Protein AF-A0A969V5J0-F1 (afdb_monomer_lite)

Structure (mmCIF, N/CA/C/O backbone):
data_AF-A0A969V5J0-F1
#
_entry.id   AF-A0A969V5J0-F1
#
loop_
_atom_site.group_PDB
_atom_site.id
_atom_site.type_symbol
_atom_site.label_atom_id
_atom_site.label_alt_id
_atom_site.label_comp_id
_atom_site.label_asym_id
_atom_site.label_entity_id
_atom_site.label_seq_id
_atom_site.pdbx_PDB_ins_code
_atom_site.Cartn_x
_atom_site.Cartn_y
_atom_site.Cartn_z
_atom_site.occupancy
_atom_site.B_iso_or_equiv
_atom_site.auth_seq_id
_atom_site.auth_comp_id
_atom_site.auth_asym_id
_atom_site.auth_atom_id
_atom_site.pdbx_PDB_model_num
ATOM 1 N N . MET A 1 1 ? -19.917 20.034 26.001 1.00 37.41 1 MET A N 1
ATOM 2 C CA . MET A 1 1 ? -20.139 18.577 25.882 1.00 37.41 1 MET A CA 1
ATOM 3 C C . MET A 1 1 ? -19.969 18.220 24.414 1.00 37.41 1 MET A C 1
ATOM 5 O O . MET A 1 1 ? -20.679 18.800 23.604 1.00 37.41 1 MET A O 1
ATOM 9 N N . ALA A 1 2 ? -18.973 17.406 24.054 1.00 42.56 2 ALA A N 1
ATOM 10 C CA . ALA A 1 2 ? -18.761 17.000 22.662 1.00 42.56 2 ALA A CA 1
ATOM 11 C C . ALA A 1 2 ? -19.844 15.985 22.268 1.00 42.56 2 ALA A C 1
ATOM 13 O O . ALA A 1 2 ? -20.086 15.039 23.016 1.00 42.56 2 ALA A O 1
ATOM 14 N N . GLN A 1 3 ? -20.531 16.219 21.149 1.00 44.03 3 GLN A N 1
ATOM 15 C CA . GLN A 1 3 ? -21.516 15.271 20.631 1.00 44.03 3 GLN A CA 1
ATOM 16 C C . GLN A 1 3 ? -20.798 13.999 20.151 1.00 44.03 3 GLN A C 1
ATOM 18 O O . GLN A 1 3 ? -19.689 14.105 19.622 1.00 44.03 3 GLN A O 1
ATOM 23 N N . PRO A 1 4 ? -21.386 12.805 20.337 1.00 50.97 4 PRO A N 1
ATOM 24 C CA . PRO A 1 4 ? -20.844 11.587 19.755 1.00 50.97 4 PRO A CA 1
ATOM 25 C C . PRO A 1 4 ? -20.903 11.726 18.233 1.00 50.97 4 PRO A C 1
ATOM 27 O O . PRO A 1 4 ? -21.984 11.832 17.656 1.00 50.97 4 PRO A O 1
ATOM 30 N N . HIS A 1 5 ? -19.736 11.789 17.597 1.00 51.66 5 HIS A N 1
ATOM 31 C CA . HIS A 1 5 ? -19.652 11.740 16.148 1.00 51.66 5 HIS A CA 1
ATOM 32 C C . HIS A 1 5 ? -20.003 10.307 15.727 1.00 51.66 5 HIS A C 1
ATOM 34 O O . HIS A 1 5 ? -19.447 9.336 16.243 1.00 51.66 5 HIS A O 1
ATOM 40 N N . VAL A 1 6 ? -21.053 10.201 14.917 1.00 58.28 6 VAL A N 1
ATOM 41 C CA . VAL A 1 6 ? -21.478 8.969 14.263 1.00 58.28 6 VAL A CA 1
ATOM 42 C C . VAL A 1 6 ? -20.999 9.098 12.826 1.00 58.28 6 VAL A C 1
ATOM 44 O O . VAL A 1 6 ? -21.387 10.071 12.170 1.00 58.28 6 VAL A O 1
ATOM 47 N N . LEU A 1 7 ? -20.198 8.133 12.349 1.00 62.72 7 LEU A N 1
ATOM 48 C CA . LEU A 1 7 ? -19.755 8.043 10.954 1.00 62.72 7 LEU A CA 1
ATOM 49 C C . LEU A 1 7 ? -20.886 8.474 10.024 1.00 62.72 7 LEU A C 1
ATOM 51 O O . LEU A 1 7 ? -21.985 7.910 10.085 1.00 62.72 7 LEU A O 1
ATOM 55 N N . SER A 1 8 ? -20.617 9.440 9.139 1.00 77.38 8 SER A N 1
ATOM 56 C CA . SER A 1 8 ? -21.578 9.729 8.081 1.00 77.38 8 SER A CA 1
ATOM 57 C C . SER A 1 8 ? -21.854 8.407 7.342 1.00 77.38 8 SER A C 1
ATOM 59 O O . SER A 1 8 ? -20.908 7.663 7.049 1.00 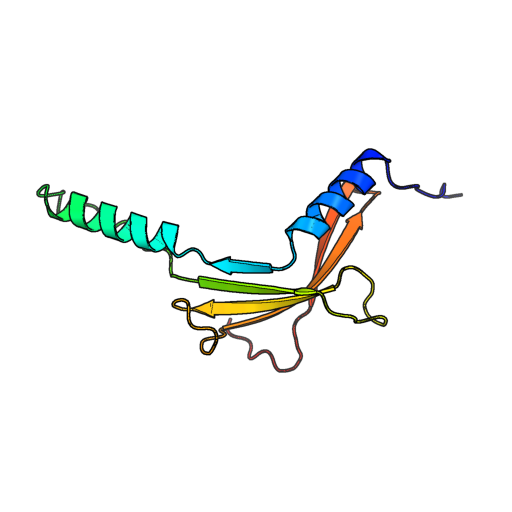77.38 8 SER A O 1
ATOM 61 N N . PRO A 1 9 ? -23.125 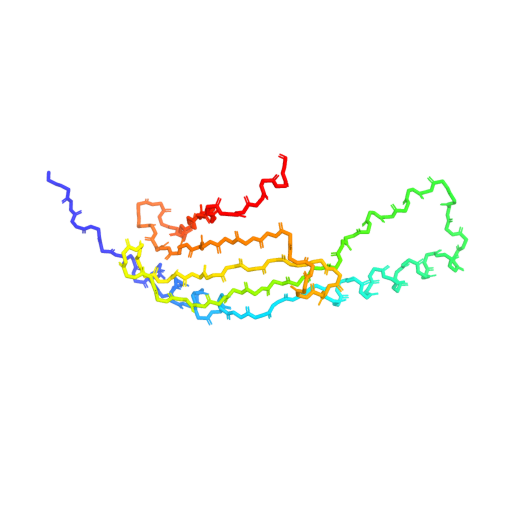8.054 7.067 1.00 80.88 9 PRO A N 1
ATOM 62 C CA . PRO A 1 9 ? -23.449 6.771 6.442 1.00 80.88 9 PRO A CA 1
ATOM 63 C C . PRO A 1 9 ? -22.674 6.528 5.140 1.00 80.88 9 PRO A C 1
ATOM 65 O O . PRO A 1 9 ? -22.335 5.390 4.822 1.00 80.88 9 PRO A O 1
ATOM 68 N N . GLN A 1 10 ? -22.340 7.611 4.431 1.00 89.62 10 GLN A N 1
ATOM 69 C CA . GLN A 1 10 ? -21.536 7.588 3.218 1.00 89.62 10 GLN A CA 1
ATOM 70 C C . GLN A 1 10 ? -20.063 7.257 3.490 1.00 89.62 10 GLN A C 1
ATOM 72 O O . GLN A 1 10 ? -19.544 6.326 2.881 1.00 89.62 10 GLN A O 1
ATOM 77 N N . LEU A 1 11 ? -19.404 7.945 4.435 1.00 92.38 11 LEU A N 1
ATOM 78 C CA . LEU A 1 11 ? -18.000 7.670 4.771 1.00 92.38 11 LEU A CA 1
ATOM 79 C C . LEU A 1 11 ? -17.817 6.222 5.222 1.00 92.38 11 LEU A C 1
ATOM 81 O O . LEU A 1 11 ? -16.859 5.566 4.819 1.00 92.38 11 LEU A O 1
ATOM 85 N N . LYS A 1 12 ? -18.756 5.702 6.020 1.00 92.56 12 LYS A N 1
ATOM 86 C CA . LYS A 1 12 ? -18.725 4.296 6.424 1.00 92.56 12 LYS A CA 1
ATOM 87 C C . LYS A 1 12 ? -18.799 3.360 5.213 1.00 92.56 12 LYS A C 1
ATOM 89 O O . LYS A 1 12 ? -17.995 2.440 5.114 1.00 92.56 12 LYS A O 1
ATOM 94 N N . ALA A 1 13 ? -19.751 3.585 4.308 1.00 93.75 13 ALA A N 1
ATOM 95 C CA . ALA A 1 13 ? -19.931 2.739 3.130 1.00 93.75 13 ALA A CA 1
ATOM 96 C C . ALA A 1 13 ? -18.713 2.777 2.190 1.00 93.75 13 ALA A C 1
ATOM 98 O O . ALA A 1 13 ? -18.300 1.738 1.668 1.00 93.75 13 ALA A O 1
ATOM 99 N N . ASP A 1 14 ? -18.115 3.955 2.004 1.00 94.94 14 ASP A N 1
ATOM 100 C CA . ASP A 1 14 ? -16.920 4.123 1.178 1.00 94.94 14 ASP A CA 1
ATOM 101 C C . ASP A 1 14 ? -15.684 3.499 1.832 1.00 94.94 14 ASP A C 1
ATOM 103 O O . ASP A 1 14 ? -14.899 2.840 1.149 1.00 94.94 14 ASP A O 1
ATOM 107 N N . PHE A 1 15 ? -15.539 3.626 3.155 1.00 96.25 15 PHE A N 1
ATOM 108 C CA . PHE A 1 15 ? -14.480 2.955 3.905 1.00 96.25 15 PHE A CA 1
ATOM 109 C C . PHE A 1 15 ? -14.603 1.430 3.810 1.00 96.25 15 PHE A C 1
ATOM 111 O O . PHE A 1 15 ? -13.632 0.764 3.454 1.00 96.25 15 PHE A O 1
ATOM 118 N N . ASP A 1 16 ? -15.796 0.876 4.041 1.00 95.75 16 ASP A N 1
ATOM 119 C CA . ASP A 1 16 ? -16.037 -0.568 3.936 1.00 95.75 16 ASP A CA 1
ATOM 120 C C . ASP A 1 16 ? -15.688 -1.085 2.526 1.00 95.75 16 ASP A C 1
ATOM 122 O O . ASP A 1 16 ? -15.038 -2.125 2.375 1.00 95.75 16 ASP A O 1
ATOM 126 N N . ARG A 1 17 ? -16.048 -0.325 1.480 1.00 96.12 17 ARG A N 1
ATOM 127 C CA . ARG A 1 17 ? -15.685 -0.643 0.092 1.00 96.12 17 ARG A CA 1
ATOM 128 C C . ARG A 1 17 ? -14.175 -0.580 -0.132 1.00 96.12 17 ARG A C 1
ATOM 130 O O . ARG A 1 17 ? -13.618 -1.510 -0.712 1.00 96.12 17 ARG A O 1
ATOM 137 N N . PHE A 1 18 ? -13.512 0.474 0.333 1.00 95.75 18 PHE A N 1
ATOM 138 C CA . PHE A 1 18 ? -12.065 0.636 0.195 1.00 95.75 18 PHE A CA 1
ATOM 139 C C . PHE A 1 18 ? -11.299 -0.531 0.835 1.00 95.75 18 PHE A C 1
ATOM 141 O O . PHE A 1 18 ? -10.459 -1.154 0.186 1.00 95.75 18 PHE A O 1
ATOM 148 N N . ILE A 1 19 ? -11.646 -0.888 2.072 1.00 96.38 19 ILE A N 1
ATOM 149 C CA . ILE A 1 19 ? -11.042 -2.011 2.804 1.00 96.38 19 ILE A CA 1
ATOM 150 C C . ILE A 1 19 ? -11.268 -3.343 2.078 1.00 96.38 19 ILE A C 1
ATOM 152 O O . ILE A 1 19 ? -10.365 -4.184 2.068 1.00 96.38 19 ILE A O 1
ATOM 156 N N . SER A 1 20 ? -12.427 -3.525 1.430 1.00 95.94 20 SER A N 1
ATOM 157 C CA . SER A 1 20 ? -12.722 -4.731 0.639 1.00 95.94 20 SER A CA 1
ATOM 158 C C . SER A 1 20 ? -11.821 -4.900 -0.589 1.00 95.94 20 SER A C 1
ATOM 160 O O . SER A 1 20 ? -11.631 -6.021 -1.051 1.00 95.94 20 SER A O 1
ATOM 162 N N . TRP A 1 21 ? -11.254 -3.805 -1.103 1.00 95.94 21 TRP A N 1
ATOM 163 C CA . TRP A 1 21 ? -10.345 -3.818 -2.250 1.00 95.94 21 TRP A CA 1
ATOM 164 C C . TRP A 1 21 ? -8.877 -3.809 -1.854 1.00 95.94 21 TRP A C 1
ATOM 166 O O . TRP A 1 21 ? -8.050 -4.271 -2.624 1.00 95.94 21 TRP A O 1
ATOM 176 N N . PHE A 1 22 ? -8.535 -3.256 -0.691 1.00 95.94 22 PHE A N 1
ATOM 177 C CA . PHE A 1 22 ? -7.144 -2.966 -0.347 1.00 95.94 22 PHE A CA 1
ATOM 178 C C . PHE A 1 22 ? -6.284 -4.226 -0.165 1.00 95.94 22 PHE A C 1
ATOM 180 O O . PHE A 1 22 ? -5.124 -4.263 -0.578 1.00 95.94 22 PHE A O 1
ATOM 187 N N . GLY A 1 23 ? -6.849 -5.259 0.467 1.00 96.38 23 GLY A N 1
ATOM 188 C CA . GLY A 1 23 ? -6.137 -6.507 0.727 1.00 96.38 23 GLY A CA 1
ATOM 189 C C . GLY A 1 23 ? -5.866 -7.278 -0.561 1.00 96.38 23 GLY A C 1
ATOM 190 O O . GLY A 1 23 ? -6.794 -7.554 -1.318 1.00 96.38 23 GLY A O 1
ATOM 191 N N . GLY A 1 24 ? -4.612 -7.658 -0.795 1.00 96.88 24 GLY A N 1
ATOM 192 C CA . GLY A 1 24 ? -4.247 -8.410 -1.991 1.00 96.88 24 GLY A CA 1
ATOM 193 C C . GLY A 1 24 ? -2.770 -8.348 -2.355 1.00 96.88 24 GLY A C 1
ATOM 194 O O . GLY A 1 24 ? -1.935 -7.828 -1.611 1.00 96.88 24 GLY A O 1
ATOM 195 N N . GLU A 1 25 ? -2.481 -8.891 -3.531 1.00 97.31 25 GLU A N 1
ATOM 196 C CA . GLU A 1 25 ? -1.172 -8.915 -4.171 1.00 97.31 25 GLU A CA 1
ATOM 197 C C . GLU A 1 25 ? -1.214 -8.024 -5.414 1.00 97.31 25 GLU A C 1
ATOM 199 O O . GLU A 1 25 ? -2.125 -8.128 -6.236 1.00 97.31 25 GLU A O 1
ATOM 204 N N . TRP A 1 26 ? -0.242 -7.125 -5.535 1.00 96.50 26 TRP A N 1
ATOM 205 C CA . TRP A 1 26 ? -0.218 -6.095 -6.567 1.00 96.50 26 TRP A CA 1
ATOM 206 C C . TRP A 1 26 ? 1.176 -5.982 -7.159 1.00 96.50 26 TRP A C 1
ATOM 208 O O . TRP A 1 26 ? 2.170 -5.970 -6.436 1.00 96.50 26 TRP A O 1
ATOM 218 N N . ASN A 1 27 ? 1.265 -5.819 -8.471 1.00 96.00 27 ASN A N 1
ATOM 219 C CA . ASN A 1 27 ? 2.522 -5.535 -9.153 1.00 96.00 27 ASN A CA 1
ATOM 220 C C . ASN A 1 27 ? 2.297 -4.513 -10.269 1.00 96.00 27 ASN A C 1
ATOM 222 O O . ASN A 1 27 ? 1.164 -4.275 -10.693 1.00 96.00 27 ASN A O 1
ATOM 226 N N . ASN A 1 28 ? 3.382 -3.907 -10.744 1.00 96.50 28 ASN A N 1
ATOM 227 C CA . ASN A 1 28 ? 3.356 -3.000 -11.893 1.00 96.50 28 ASN A CA 1
ATOM 228 C C . ASN A 1 28 ? 3.933 -3.651 -13.164 1.00 96.50 28 ASN A C 1
ATOM 230 O O . ASN A 1 28 ? 4.514 -2.959 -14.001 1.00 96.50 28 ASN A O 1
ATOM 234 N N . ASN A 1 29 ? 3.763 -4.967 -13.337 1.00 95.69 29 ASN A N 1
ATOM 235 C CA . ASN A 1 29 ? 4.330 -5.702 -14.472 1.00 95.69 29 ASN A CA 1
ATOM 236 C C . ASN A 1 29 ? 3.921 -5.099 -15.827 1.00 95.69 29 ASN A C 1
ATOM 238 O O . ASN A 1 29 ? 4.771 -4.886 -16.689 1.00 95.69 29 ASN A O 1
ATOM 242 N N . GLU A 1 30 ? 2.637 -4.771 -15.997 1.00 96.38 30 GLU A N 1
ATOM 243 C CA . GLU A 1 30 ? 2.115 -4.202 -17.249 1.00 96.38 30 GLU A CA 1
ATOM 244 C C . GLU A 1 30 ? 2.743 -2.838 -17.569 1.00 96.38 30 GLU A C 1
ATOM 246 O O . GLU A 1 30 ? 3.105 -2.559 -18.710 1.00 96.38 30 GLU A O 1
ATOM 251 N N . GLN A 1 31 ? 2.957 -2.008 -16.543 1.00 95.25 31 GLN A N 1
ATOM 252 C CA . GLN A 1 31 ? 3.624 -0.714 -16.688 1.00 95.25 31 GLN A CA 1
ATOM 253 C C . GLN A 1 31 ? 5.063 -0.897 -17.192 1.00 95.25 31 GLN A C 1
ATOM 255 O O . GLN A 1 31 ? 5.470 -0.263 -18.166 1.00 95.25 31 GLN A O 1
ATOM 260 N N . VAL A 1 32 ? 5.818 -1.809 -16.573 1.00 93.56 32 VAL A N 1
ATOM 261 C CA . VAL A 1 32 ? 7.215 -2.100 -16.936 1.00 93.56 32 VAL A CA 1
ATOM 262 C C . VAL A 1 32 ? 7.318 -2.703 -18.338 1.00 93.56 32 VAL A C 1
ATOM 264 O O . VAL A 1 32 ? 8.241 -2.377 -19.101 1.00 93.56 32 VAL A O 1
ATOM 267 N N . TRP A 1 33 ? 6.372 -3.573 -18.696 1.00 93.94 33 TRP A N 1
ATOM 268 C CA . TRP A 1 33 ? 6.264 -4.132 -20.038 1.00 93.94 33 TRP A CA 1
ATOM 269 C C . TRP A 1 33 ? 6.022 -3.029 -21.073 1.00 93.94 33 TRP A C 1
ATOM 271 O O . TRP A 1 33 ? 6.808 -2.915 -22.019 1.00 93.94 33 TRP A O 1
ATOM 281 N N . GLN A 1 34 ? 5.028 -2.163 -20.858 1.00 94.06 34 GLN A N 1
ATOM 282 C CA . GLN A 1 34 ? 4.689 -1.089 -21.794 1.00 94.06 34 GLN A CA 1
ATOM 283 C C . GLN A 1 34 ? 5.850 -0.102 -21.969 1.00 94.06 34 GLN A C 1
ATOM 285 O O . GLN A 1 34 ? 6.212 0.225 -23.097 1.00 94.06 34 GLN A O 1
ATOM 290 N N . GLN A 1 35 ? 6.532 0.282 -20.885 1.00 90.81 35 GLN A N 1
ATOM 291 C CA . GLN A 1 35 ? 7.738 1.117 -20.972 1.00 90.81 35 GLN A CA 1
ATOM 292 C C . GLN A 1 35 ? 8.830 0.480 -21.844 1.00 90.81 35 GLN A C 1
ATOM 294 O O . GLN A 1 35 ? 9.551 1.174 -22.563 1.00 90.81 35 GLN A O 1
ATOM 299 N N . SER A 1 36 ? 8.961 -0.848 -21.798 1.00 89.31 36 SER A N 1
ATOM 300 C CA . SER A 1 36 ? 9.926 -1.581 -22.621 1.00 89.31 36 SER A CA 1
ATOM 301 C C . SER A 1 36 ? 9.512 -1.617 -24.097 1.00 89.31 36 SER A C 1
ATOM 303 O O . SER A 1 36 ? 10.377 -1.559 -24.974 1.00 89.31 36 SER A O 1
ATOM 305 N N . VAL A 1 37 ? 8.209 -1.700 -24.386 1.00 90.88 37 VAL A N 1
ATOM 306 C CA . VAL A 1 37 ? 7.654 -1.585 -25.746 1.00 90.88 37 VAL A CA 1
ATOM 307 C C . VAL A 1 37 ? 7.907 -0.185 -26.306 1.00 90.88 37 VAL A C 1
ATOM 309 O O . VAL A 1 37 ? 8.456 -0.053 -27.403 1.00 90.88 37 VAL A O 1
ATOM 312 N N . ASP A 1 38 ? 7.599 0.850 -25.529 1.00 88.00 38 ASP A N 1
ATOM 313 C CA . ASP A 1 38 ? 7.757 2.249 -25.929 1.00 88.00 38 ASP A CA 1
ATOM 314 C C . ASP A 1 38 ? 9.226 2.604 -26.179 1.00 88.00 38 ASP A C 1
ATOM 316 O O . ASP A 1 38 ? 9.556 3.243 -27.180 1.00 88.00 38 ASP A O 1
ATOM 320 N N . ALA A 1 39 ? 10.132 2.125 -25.319 1.00 84.88 39 ALA A N 1
ATOM 321 C CA . ALA A 1 39 ? 11.568 2.321 -25.487 1.00 84.88 39 ALA A CA 1
ATOM 322 C C . ALA A 1 39 ? 12.088 1.698 -26.794 1.00 84.88 39 ALA A C 1
ATOM 324 O O . ALA A 1 39 ? 12.868 2.326 -27.513 1.00 84.88 39 ALA A O 1
ATOM 325 N N . LYS A 1 40 ? 11.628 0.488 -27.144 1.00 85.31 40 LYS A N 1
ATOM 326 C CA . LYS A 1 40 ? 11.982 -0.163 -28.418 1.00 85.31 40 LYS A CA 1
ATOM 327 C C . LYS A 1 40 ? 11.426 0.604 -29.617 1.00 85.31 40 LYS A C 1
ATOM 329 O O . LYS A 1 40 ? 12.141 0.800 -30.597 1.00 85.31 40 LYS A O 1
ATOM 334 N N . ALA A 1 41 ? 10.177 1.061 -29.533 1.00 85.50 41 ALA A N 1
ATOM 335 C CA . ALA A 1 41 ? 9.549 1.848 -30.590 1.00 85.50 41 ALA A CA 1
ATOM 336 C C . ALA A 1 41 ? 10.254 3.198 -30.808 1.00 85.50 41 ALA A C 1
ATOM 338 O O . ALA A 1 41 ? 10.386 3.640 -31.949 1.00 85.50 41 ALA A O 1
ATOM 339 N N . ALA A 1 42 ? 10.736 3.836 -29.737 1.00 80.12 42 ALA A N 1
ATOM 340 C CA . ALA A 1 42 ? 11.532 5.057 -29.817 1.00 80.12 42 ALA A CA 1
ATOM 341 C C . ALA A 1 42 ? 12.915 4.799 -30.437 1.00 80.12 42 ALA A C 1
ATOM 343 O O . ALA A 1 42 ? 13.325 5.528 -31.339 1.00 80.12 42 ALA A O 1
ATOM 344 N N . ALA A 1 43 ? 13.602 3.732 -30.016 1.00 78.06 43 ALA A N 1
ATOM 345 C CA . ALA A 1 43 ? 14.907 3.356 -30.560 1.00 78.06 43 ALA A CA 1
ATOM 346 C C . ALA A 1 43 ? 14.856 3.036 -32.066 1.00 78.06 43 ALA A C 1
ATOM 348 O O . ALA A 1 43 ? 15.796 3.345 -32.791 1.00 78.06 43 ALA A O 1
ATOM 349 N N . ALA A 1 44 ? 13.750 2.464 -32.553 1.00 77.25 44 ALA A N 1
ATOM 350 C CA . ALA A 1 44 ? 13.559 2.145 -33.969 1.00 77.25 44 ALA A CA 1
ATOM 351 C C . ALA A 1 44 ? 13.313 3.371 -34.874 1.00 77.25 44 ALA A C 1
ATOM 353 O O . ALA A 1 44 ? 13.346 3.234 -36.094 1.00 77.25 44 ALA A O 1
ATOM 354 N N . LYS A 1 45 ? 13.033 4.554 -34.309 1.00 73.44 45 LYS A N 1
ATOM 355 C CA . LYS A 1 45 ? 12.633 5.758 -35.061 1.00 73.44 45 LYS A CA 1
ATOM 356 C C . LYS A 1 45 ? 13.744 6.808 -35.221 1.00 73.44 45 LYS A C 1
ATOM 358 O O . LYS A 1 45 ? 13.415 7.962 -35.471 1.00 73.44 45 LYS A O 1
ATOM 363 N N . ASP A 1 46 ? 15.021 6.445 -35.049 1.00 62.75 46 ASP A N 1
ATOM 364 C CA . ASP A 1 46 ? 16.140 7.409 -34.965 1.00 62.75 46 ASP A CA 1
ATOM 365 C C . ASP A 1 46 ? 15.802 8.581 -34.022 1.00 62.75 46 ASP A C 1
ATOM 367 O O . ASP A 1 46 ? 16.045 9.753 -34.316 1.00 62.75 46 ASP A O 1
ATOM 371 N N . ALA A 1 47 ? 15.170 8.262 -32.884 1.00 62.03 47 ALA A N 1
ATOM 372 C CA . ALA A 1 47 ? 14.823 9.259 -31.887 1.00 62.03 47 ALA A CA 1
ATOM 373 C C . ALA A 1 47 ? 16.089 10.013 -31.466 1.00 62.03 47 ALA A C 1
ATOM 375 O O . ALA A 1 47 ? 17.121 9.398 -31.195 1.00 62.03 47 ALA A O 1
ATOM 376 N N . ASP A 1 48 ? 15.983 11.344 -31.447 1.00 62.75 48 ASP A N 1
ATOM 377 C CA . ASP A 1 48 ? 17.042 12.278 -31.077 1.00 62.75 48 ASP A CA 1
ATOM 378 C C . ASP A 1 48 ? 17.896 11.724 -29.925 1.00 62.75 48 ASP A C 1
ATOM 380 O O . ASP A 1 48 ? 17.418 11.576 -28.799 1.00 62.75 48 ASP A O 1
ATOM 384 N N . LYS A 1 49 ? 19.164 11.402 -30.219 1.00 61.22 49 LYS A N 1
ATOM 385 C CA . LYS A 1 49 ? 20.124 10.831 -29.257 1.00 61.22 49 LYS A CA 1
ATOM 386 C C . LYS A 1 49 ? 20.411 11.778 -28.085 1.00 61.22 49 LYS A C 1
ATOM 388 O O . LYS A 1 49 ? 20.983 11.337 -27.092 1.00 61.22 49 LYS A O 1
ATOM 393 N N . ASN A 1 50 ? 20.014 13.049 -28.197 1.00 62.78 50 ASN A N 1
ATOM 394 C CA . ASN A 1 50 ? 20.112 14.043 -27.131 1.00 62.78 50 ASN A CA 1
ATOM 395 C C . ASN A 1 50 ? 18.850 14.128 -26.261 1.00 62.78 50 ASN A C 1
ATOM 397 O O . ASN A 1 50 ? 18.858 14.842 -25.256 1.00 62.78 50 ASN A O 1
ATOM 401 N N . LYS A 1 51 ? 17.769 13.413 -26.599 1.00 61.72 51 LYS A N 1
ATOM 402 C CA . LYS A 1 51 ? 16.591 13.337 -25.736 1.00 61.72 51 LYS A CA 1
ATOM 403 C C . LYS A 1 51 ? 16.913 12.432 -24.541 1.00 61.72 51 LYS A C 1
ATOM 405 O O . LYS A 1 51 ? 17.287 11.277 -24.754 1.00 61.72 51 LYS A O 1
ATOM 410 N N . PRO A 1 52 ? 16.745 12.905 -23.293 1.00 61.22 52 PRO A N 1
ATOM 411 C CA . PRO A 1 52 ? 16.915 12.057 -22.123 1.00 61.22 52 PRO A CA 1
ATOM 412 C C . PRO A 1 52 ? 16.028 10.821 -22.258 1.00 61.22 52 PRO A C 1
ATOM 414 O O . PRO A 1 52 ? 14.839 10.941 -22.577 1.00 61.22 52 PRO A O 1
ATOM 417 N N . ALA A 1 53 ? 16.600 9.638 -22.027 1.00 65.94 53 ALA A N 1
ATOM 418 C CA . ALA A 1 53 ? 15.796 8.436 -21.878 1.00 65.94 53 ALA A CA 1
ATOM 419 C C . ALA A 1 53 ? 14.754 8.704 -20.783 1.00 65.94 53 ALA A C 1
ATOM 421 O O . ALA A 1 53 ? 15.097 9.236 -19.726 1.00 65.94 53 ALA A O 1
ATOM 422 N N . ALA A 1 54 ? 13.485 8.385 -21.049 1.00 70.50 54 ALA A N 1
ATOM 423 C CA . ALA A 1 54 ? 12.459 8.487 -20.021 1.00 70.50 54 ALA A CA 1
ATOM 424 C C . ALA A 1 54 ? 12.899 7.658 -18.806 1.00 70.50 54 ALA A C 1
ATOM 426 O O . ALA A 1 54 ? 13.379 6.532 -18.968 1.00 70.50 54 ALA A O 1
ATOM 427 N N . GLU A 1 55 ? 12.769 8.225 -17.606 1.00 76.06 55 GLU A N 1
ATOM 428 C CA . GLU A 1 55 ? 13.171 7.539 -16.384 1.00 76.06 55 GLU A CA 1
ATOM 429 C C . GLU A 1 55 ? 12.384 6.231 -16.251 1.00 76.06 55 GLU A C 1
ATOM 431 O O . GLU A 1 55 ? 11.149 6.198 -16.311 1.00 76.06 55 GLU A O 1
ATOM 436 N N . LYS A 1 56 ? 13.111 5.119 -16.140 1.00 83.81 56 LYS A N 1
ATOM 437 C CA . LYS A 1 56 ? 12.496 3.801 -16.074 1.00 83.81 56 LYS A CA 1
ATOM 438 C C . LYS A 1 56 ? 11.988 3.559 -14.659 1.00 83.81 56 LYS A C 1
ATOM 440 O O . LYS A 1 56 ? 12.771 3.299 -13.755 1.00 83.81 56 LYS A O 1
ATOM 445 N N . ILE A 1 57 ? 10.669 3.580 -14.501 1.00 90.88 57 ILE A N 1
ATOM 446 C CA . ILE A 1 57 ? 9.999 3.082 -13.296 1.00 90.88 57 ILE A CA 1
ATOM 447 C C . ILE A 1 57 ? 10.408 1.620 -13.046 1.00 90.88 57 ILE A C 1
ATOM 449 O O . ILE A 1 57 ? 10.332 0.771 -13.938 1.00 90.88 57 ILE A O 1
ATOM 453 N N . THR A 1 58 ? 10.876 1.346 -11.830 1.00 91.69 58 THR A N 1
ATOM 454 C CA . THR A 1 58 ? 11.315 0.018 -11.387 1.00 91.69 58 THR A CA 1
ATOM 455 C C . THR A 1 58 ? 10.131 -0.942 -11.256 1.00 91.69 58 THR A C 1
ATOM 457 O O . THR A 1 58 ? 9.033 -0.540 -10.872 1.00 91.69 58 THR A O 1
ATOM 460 N N . HIS A 1 59 ? 10.357 -2.227 -11.543 1.00 94.88 59 HIS A N 1
ATOM 461 C CA . HIS A 1 59 ? 9.367 -3.274 -11.294 1.00 94.88 59 HIS A CA 1
ATOM 462 C C . HIS A 1 59 ? 9.255 -3.523 -9.789 1.00 94.88 59 HIS A C 1
ATOM 464 O O . HIS A 1 59 ? 10.247 -3.856 -9.139 1.00 94.88 59 HIS A O 1
ATOM 470 N N . THR A 1 60 ? 8.061 -3.366 -9.235 1.00 96.00 60 THR A N 1
ATOM 471 C CA . THR A 1 60 ? 7.761 -3.614 -7.831 1.00 96.00 60 THR A CA 1
ATOM 472 C C . THR A 1 60 ? 6.618 -4.605 -7.672 1.00 96.00 60 THR A C 1
ATOM 474 O O . THR A 1 60 ? 5.739 -4.745 -8.526 1.00 96.00 60 THR A O 1
ATOM 477 N N . HIS A 1 61 ? 6.650 -5.296 -6.539 1.00 97.06 61 HIS A N 1
ATOM 478 C CA . HIS A 1 61 ? 5.650 -6.267 -6.130 1.00 97.06 61 HIS A CA 1
ATOM 479 C C . HIS A 1 61 ? 5.293 -6.010 -4.666 1.00 97.06 61 HIS A C 1
ATOM 481 O O . HIS A 1 61 ? 6.174 -5.969 -3.806 1.00 97.06 61 HIS A O 1
ATOM 487 N N . HIS A 1 62 ? 4.016 -5.760 -4.393 1.00 96.88 62 HIS A N 1
ATOM 488 C CA . HIS A 1 62 ? 3.483 -5.453 -3.076 1.00 96.88 62 HIS A CA 1
ATOM 489 C C . HIS A 1 62 ? 2.481 -6.513 -2.609 1.00 96.88 62 HIS A C 1
ATOM 491 O O . HIS A 1 62 ? 1.554 -6.864 -3.335 1.00 96.88 62 HIS A O 1
ATOM 497 N N . ILE A 1 63 ? 2.616 -6.934 -1.356 1.00 97.75 63 ILE A N 1
ATOM 498 C CA . ILE A 1 63 ? 1.617 -7.723 -0.633 1.00 97.75 63 ILE A CA 1
ATOM 499 C C . ILE A 1 63 ? 1.008 -6.828 0.445 1.00 97.75 63 ILE A C 1
ATOM 501 O O . ILE A 1 63 ? 1.746 -6.237 1.234 1.00 97.75 63 ILE A O 1
ATOM 505 N N . PHE A 1 64 ? -0.322 -6.766 0.503 1.00 97.88 64 PHE A N 1
ATOM 506 C CA . PHE A 1 64 ? -1.095 -6.165 1.593 1.00 97.88 64 PHE A CA 1
ATOM 507 C C . PHE A 1 64 ? -1.964 -7.254 2.221 1.00 97.88 64 PHE A C 1
ATOM 509 O O . PHE A 1 64 ? -3.115 -7.465 1.836 1.00 97.88 64 PHE A O 1
ATOM 516 N N . ALA A 1 65 ? -1.394 -7.984 3.175 1.00 97.69 65 ALA A N 1
ATOM 517 C CA . ALA A 1 65 ? -2.053 -9.109 3.823 1.00 97.69 65 ALA A CA 1
ATOM 518 C C . ALA A 1 65 ? -2.833 -8.629 5.058 1.00 97.69 65 ALA A C 1
ATOM 520 O O . ALA A 1 65 ? -2.214 -8.064 5.962 1.00 97.69 65 ALA A O 1
ATOM 521 N N . PRO A 1 66 ? -4.158 -8.850 5.150 1.00 97.06 66 PRO A N 1
ATOM 522 C CA . PRO A 1 66 ? -4.900 -8.590 6.379 1.00 97.06 66 PRO A CA 1
ATOM 523 C C . PRO A 1 66 ? -4.334 -9.428 7.530 1.00 97.06 66 PRO A C 1
ATOM 525 O O . PRO A 1 66 ? -4.117 -10.630 7.377 1.00 97.06 66 PRO A O 1
ATOM 528 N N . VAL A 1 67 ? -4.118 -8.813 8.690 1.00 96.44 67 VAL A N 1
ATOM 529 C CA . VAL A 1 67 ? -3.603 -9.499 9.882 1.00 96.44 67 VAL A CA 1
ATOM 530 C C . VAL A 1 67 ? -4.438 -9.171 11.112 1.00 96.44 67 VAL A C 1
ATOM 532 O O . VAL A 1 67 ? -4.987 -8.078 11.255 1.00 96.44 67 VAL A O 1
ATOM 535 N N . LEU A 1 68 ? -4.516 -10.126 12.037 1.00 95.75 68 LEU A N 1
ATOM 536 C CA . LEU A 1 68 ? -5.125 -9.908 13.344 1.00 95.75 68 LEU A CA 1
ATOM 537 C C . LEU A 1 68 ? -4.072 -9.361 14.307 1.00 95.75 68 LEU A C 1
ATOM 539 O O . LEU A 1 68 ? -3.153 -10.072 14.705 1.00 95.75 68 LEU A O 1
ATOM 543 N N . ALA A 1 69 ? -4.229 -8.101 14.703 1.00 92.81 69 ALA A N 1
ATOM 544 C CA . ALA A 1 69 ? -3.387 -7.453 15.704 1.00 92.81 69 ALA A CA 1
ATOM 545 C C . ALA A 1 69 ? -4.267 -6.675 16.700 1.00 92.81 69 ALA A C 1
ATOM 547 O O . ALA A 1 69 ? -4.327 -5.445 16.646 1.00 92.81 69 ALA A O 1
ATOM 548 N N . PRO A 1 70 ? -4.969 -7.372 17.616 1.00 91.25 70 PRO A N 1
ATOM 549 C CA . PRO A 1 70 ? -6.007 -6.771 18.460 1.00 91.25 70 PRO A CA 1
ATOM 550 C C . PRO A 1 70 ? -5.489 -5.652 19.374 1.00 91.25 70 PRO A C 1
ATOM 552 O O . PRO A 1 70 ? -6.228 -4.724 19.680 1.0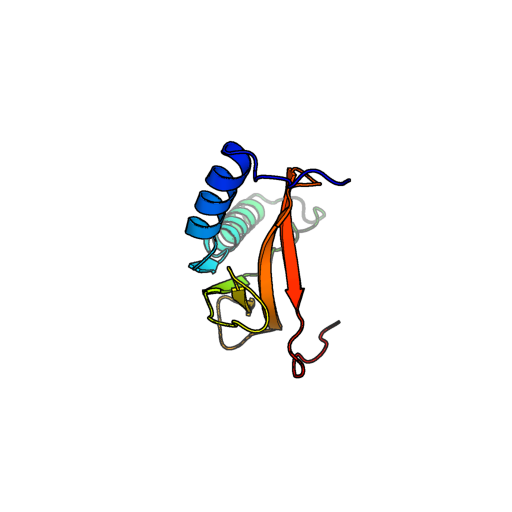0 91.25 70 PRO A O 1
ATOM 555 N N . ASN A 1 71 ? -4.209 -5.692 19.753 1.00 92.38 71 ASN A N 1
ATOM 556 C CA . ASN A 1 71 ? -3.578 -4.646 20.564 1.00 92.38 71 ASN A CA 1
ATOM 557 C C . ASN A 1 71 ? -3.260 -3.365 19.767 1.00 92.38 71 ASN A C 1
ATOM 559 O O . ASN A 1 71 ? -2.959 -2.338 20.367 1.00 92.38 71 ASN A O 1
ATOM 563 N N . ILE A 1 72 ? -3.297 -3.424 18.431 1.00 90.19 72 ILE A N 1
ATOM 56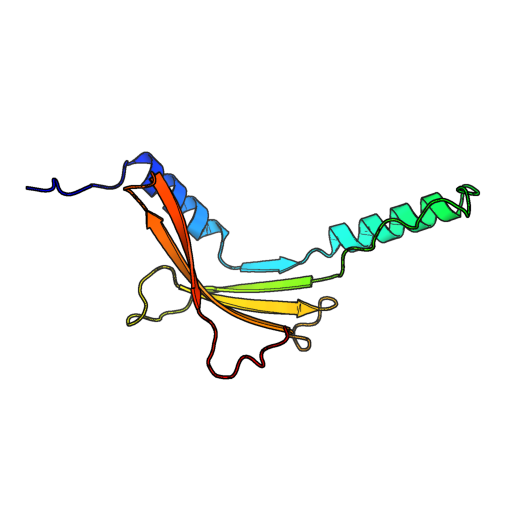4 C CA . ILE A 1 72 ? -3.055 -2.284 17.534 1.00 90.19 72 ILE A CA 1
ATOM 565 C C . ILE A 1 72 ? -4.387 -1.717 17.031 1.00 90.19 72 ILE A C 1
ATOM 567 O O . ILE A 1 72 ? -4.548 -0.499 16.962 1.00 90.19 72 ILE A O 1
ATOM 571 N N . GLY A 1 73 ? -5.349 -2.574 16.683 1.00 92.38 73 GLY A N 1
ATOM 572 C CA . GLY A 1 73 ? -6.686 -2.159 16.256 1.00 92.38 73 GLY A CA 1
ATOM 573 C C . GLY A 1 73 ? -7.307 -3.093 15.220 1.00 92.38 73 GLY A C 1
ATOM 574 O O . GLY A 1 73 ? -6.937 -4.261 15.106 1.00 92.38 73 GLY A O 1
ATOM 575 N N . THR A 1 74 ? -8.266 -2.563 14.463 1.00 94.50 74 THR A N 1
ATOM 576 C CA . THR A 1 74 ? -8.932 -3.243 13.342 1.00 94.50 74 THR A CA 1
ATOM 577 C C . THR A 1 74 ? -8.357 -2.790 11.998 1.00 94.50 74 THR A C 1
ATOM 579 O O . THR A 1 74 ? -7.628 -1.803 11.934 1.00 94.50 74 THR A O 1
ATOM 582 N N . HIS A 1 75 ? -8.672 -3.530 10.925 1.00 96.75 75 HIS A N 1
ATOM 583 C CA . HIS A 1 75 ? -8.218 -3.247 9.552 1.00 96.75 75 HIS A CA 1
ATOM 584 C C . HIS A 1 75 ? -6.700 -3.044 9.463 1.00 96.75 75 HIS A C 1
ATOM 586 O O . HIS A 1 75 ? -6.198 -2.047 8.937 1.00 96.75 75 HIS A O 1
ATOM 592 N N . ILE A 1 76 ? -5.980 -4.004 10.045 1.00 97.81 76 ILE A N 1
ATOM 593 C CA . ILE A 1 76 ? -4.525 -4.032 10.066 1.00 97.81 76 ILE A CA 1
ATOM 594 C C . ILE A 1 76 ? -4.033 -4.869 8.893 1.00 97.81 76 ILE A C 1
ATOM 596 O O . ILE A 1 76 ? -4.544 -5.962 8.644 1.00 97.81 76 ILE A O 1
ATOM 600 N N . TYR A 1 77 ? -3.017 -4.364 8.203 1.00 97.94 77 TYR A N 1
ATOM 601 C CA . TYR A 1 77 ? -2.388 -5.037 7.079 1.00 97.94 77 TYR A CA 1
ATOM 602 C C . TYR A 1 77 ? -0.889 -5.144 7.311 1.00 97.94 77 TYR A C 1
ATOM 604 O O . TYR A 1 77 ? -0.225 -4.144 7.584 1.00 97.94 77 TYR A O 1
ATOM 612 N N . TYR A 1 78 ? -0.350 -6.348 7.165 1.00 96.94 78 TYR A N 1
ATOM 613 C CA . TYR A 1 78 ? 1.069 -6.516 6.909 1.00 96.94 78 TYR A CA 1
ATOM 614 C C . TYR A 1 78 ? 1.354 -6.123 5.463 1.00 96.94 78 TYR A C 1
ATOM 616 O O . TYR A 1 78 ? 0.661 -6.554 4.540 1.00 96.94 78 TYR A O 1
ATOM 624 N N . VAL A 1 79 ? 2.371 -5.289 5.286 1.00 97.06 79 VAL A N 1
ATOM 625 C CA . VAL A 1 79 ? 2.789 -4.773 3.990 1.00 97.06 79 VAL A CA 1
ATOM 626 C C . VAL A 1 79 ? 4.202 -5.231 3.712 1.00 97.06 79 VAL A C 1
ATOM 628 O O . VAL A 1 79 ? 5.104 -4.945 4.498 1.00 97.06 79 VAL A O 1
ATOM 631 N N . GLN A 1 80 ? 4.399 -5.869 2.567 1.00 96.00 80 GLN A N 1
ATOM 632 C CA . GLN A 1 80 ? 5.714 -6.201 2.035 1.00 96.00 80 GLN A CA 1
ATOM 633 C C . GLN A 1 80 ? 5.847 -5.602 0.642 1.00 96.00 80 GLN A C 1
ATOM 635 O O . GLN A 1 80 ? 4.991 -5.827 -0.208 1.00 96.00 80 GLN A O 1
ATOM 640 N N . GLN A 1 81 ? 6.924 -4.857 0.403 1.00 95.25 81 GLN A N 1
ATOM 641 C CA . GLN A 1 81 ? 7.268 -4.334 -0.916 1.00 95.25 81 GLN A CA 1
ATOM 642 C C . GLN A 1 81 ? 8.603 -4.925 -1.360 1.00 95.25 81 GLN A C 1
ATOM 644 O O . GLN A 1 81 ? 9.570 -4.963 -0.593 1.00 95.25 81 GLN A O 1
ATOM 649 N N . SER A 1 82 ? 8.654 -5.408 -2.594 1.00 95.38 82 SER A N 1
ATOM 650 C CA . SER A 1 82 ? 9.810 -6.106 -3.149 1.00 95.38 82 SER A CA 1
ATOM 651 C C . SER A 1 82 ? 10.156 -5.599 -4.547 1.00 95.38 82 SER A C 1
ATOM 653 O O . SER A 1 82 ? 9.296 -5.067 -5.254 1.00 95.38 82 SER A O 1
ATOM 655 N N . LEU A 1 83 ? 11.432 -5.718 -4.913 1.00 93.75 83 LEU A N 1
ATOM 656 C CA . LEU A 1 83 ? 11.964 -5.277 -6.204 1.00 93.75 83 LEU A CA 1
ATOM 657 C C . LEU A 1 83 ? 11.931 -6.400 -7.244 1.00 93.75 83 LEU A C 1
ATOM 659 O O . LEU A 1 83 ? 11.933 -7.581 -6.910 1.00 93.75 83 LEU A O 1
ATOM 663 N N . ASP A 1 84 ? 11.952 -6.015 -8.517 1.00 90.19 84 ASP A N 1
ATOM 664 C CA . ASP A 1 84 ? 12.084 -6.893 -9.686 1.00 90.19 84 ASP A CA 1
ATOM 665 C C . ASP A 1 84 ? 10.972 -7.942 -9.852 1.00 90.19 84 ASP A C 1
ATOM 667 O O . ASP A 1 84 ? 11.134 -8.901 -10.604 1.00 90.19 84 ASP A O 1
ATOM 671 N N . GLY A 1 85 ? 9.845 -7.785 -9.157 1.00 86.06 85 GLY A N 1
ATOM 672 C CA . GLY A 1 85 ? 8.810 -8.822 -9.100 1.00 86.06 85 GLY A CA 1
ATOM 673 C C . GLY A 1 85 ? 9.138 -9.986 -8.152 1.00 86.06 85 GLY A C 1
ATOM 674 O O . GLY A 1 85 ? 8.332 -10.905 -8.019 1.00 86.06 85 GLY A O 1
ATOM 675 N N . ASP A 1 86 ? 10.290 -9.954 -7.479 1.00 89.00 86 ASP A N 1
ATOM 676 C CA . ASP A 1 86 ? 10.827 -11.044 -6.664 1.00 89.00 86 ASP A CA 1
ATOM 677 C C . ASP A 1 86 ? 10.597 -10.777 -5.172 1.00 89.00 86 ASP A C 1
ATOM 679 O O . ASP A 1 86 ? 11.243 -9.918 -4.572 1.00 89.00 86 ASP A O 1
ATOM 683 N N . LEU A 1 87 ? 9.704 -11.553 -4.551 1.00 89.19 87 LEU A N 1
ATOM 684 C CA . LEU A 1 87 ? 9.347 -11.420 -3.134 1.00 89.19 87 LEU A CA 1
ATOM 685 C C . LEU A 1 87 ? 10.524 -11.647 -2.172 1.00 89.19 87 LEU A C 1
ATOM 687 O O . LEU A 1 87 ? 10.472 -11.187 -1.030 1.00 89.19 87 LEU A O 1
ATOM 691 N N . SER A 1 88 ? 11.594 -12.321 -2.605 1.00 90.31 88 SER A N 1
ATOM 692 C CA . SER A 1 88 ? 12.800 -12.484 -1.784 1.00 90.31 88 SER A CA 1
ATOM 693 C C . SER A 1 88 ? 13.611 -11.187 -1.673 1.00 90.31 88 SER A C 1
ATOM 695 O O . SER A 1 88 ? 14.337 -10.989 -0.696 1.00 90.31 88 SER A O 1
ATOM 697 N N . LYS A 1 89 ? 13.431 -10.253 -2.616 1.00 91.44 89 LYS A N 1
ATOM 698 C CA . LYS A 1 89 ? 14.068 -8.928 -2.634 1.00 91.44 89 LYS A CA 1
ATOM 699 C C . LYS A 1 89 ? 13.211 -7.882 -1.924 1.00 91.44 89 LYS A C 1
ATOM 701 O O . LYS A 1 89 ? 12.970 -6.788 -2.444 1.00 91.44 89 LYS A O 1
ATOM 706 N N . SER A 1 90 ? 12.720 -8.232 -0.739 1.00 91.56 90 SER A N 1
ATOM 707 C CA . SER A 1 90 ? 11.972 -7.313 0.115 1.00 91.56 90 SER A CA 1
ATOM 708 C C . SER A 1 90 ? 12.876 -6.177 0.589 1.00 91.56 90 SER A C 1
ATOM 710 O O . SER A 1 90 ? 13.903 -6.414 1.223 1.00 91.56 90 SER A O 1
ATOM 712 N N . TYR A 1 91 ? 12.492 -4.941 0.272 1.00 90.50 91 TYR A N 1
ATOM 713 C CA . TYR A 1 91 ? 13.213 -3.734 0.693 1.00 90.50 91 TYR A CA 1
ATOM 714 C C . TYR A 1 91 ? 12.431 -2.923 1.728 1.00 90.50 91 TYR A C 1
ATOM 716 O O . TYR A 1 91 ? 12.987 -2.018 2.347 1.00 90.50 91 TYR A O 1
ATOM 724 N N . ARG A 1 92 ? 11.135 -3.211 1.905 1.00 92.25 92 ARG A N 1
ATOM 725 C CA . ARG A 1 92 ? 10.302 -2.538 2.898 1.00 92.25 92 ARG A CA 1
ATOM 726 C C . ARG A 1 92 ? 9.253 -3.480 3.469 1.00 92.25 92 A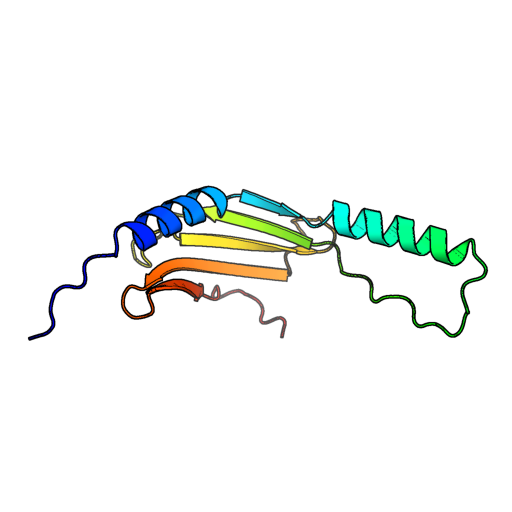RG A C 1
ATOM 728 O O . ARG A 1 92 ? 8.501 -4.099 2.715 1.00 92.25 92 ARG A O 1
ATOM 735 N N . GLN A 1 93 ? 9.152 -3.499 4.797 1.00 94.38 93 GLN A N 1
ATOM 736 C CA . GLN A 1 93 ? 8.073 -4.177 5.514 1.00 94.38 93 GLN A CA 1
ATOM 737 C C . GLN A 1 93 ? 7.411 -3.247 6.531 1.00 94.38 93 GLN A C 1
ATOM 739 O O . GLN A 1 93 ? 8.092 -2.564 7.294 1.00 94.38 93 GLN A O 1
ATOM 744 N N . ARG A 1 94 ? 6.081 -3.174 6.548 1.00 95.62 94 ARG A N 1
ATOM 745 C CA . ARG A 1 94 ? 5.326 -2.280 7.443 1.00 95.62 94 ARG A CA 1
ATOM 746 C C . ARG A 1 94 ? 4.093 -2.974 8.001 1.00 95.62 94 ARG A C 1
ATOM 748 O O . ARG A 1 94 ? 3.612 -3.953 7.438 1.00 95.62 94 ARG A O 1
ATOM 755 N N . LEU A 1 95 ? 3.551 -2.415 9.076 1.00 96.12 95 LEU A N 1
ATOM 756 C CA . LEU A 1 95 ? 2.154 -2.628 9.445 1.00 96.12 95 LEU A CA 1
ATOM 757 C C . LEU A 1 95 ? 1.376 -1.360 9.127 1.00 96.12 95 LEU A C 1
ATOM 759 O O . LEU A 1 95 ? 1.797 -0.269 9.505 1.00 96.12 95 LEU A O 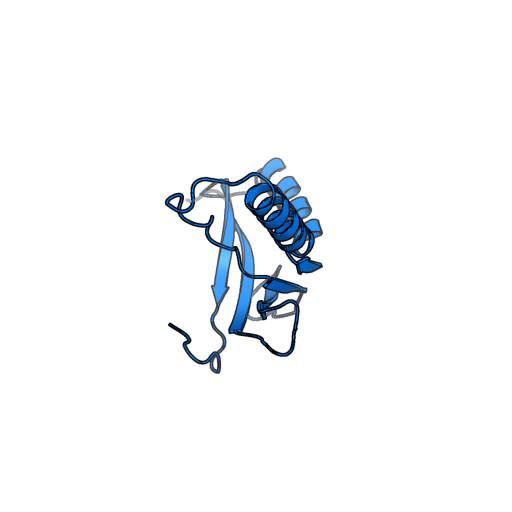1
ATOM 763 N N . TYR A 1 96 ? 0.264 -1.491 8.418 1.00 97.38 96 TYR A N 1
ATOM 764 C CA . TYR A 1 96 ? -0.653 -0.394 8.125 1.00 97.38 96 TYR A CA 1
ATOM 765 C C . TYR A 1 96 ? -1.922 -0.578 8.949 1.00 97.38 96 TYR A C 1
ATOM 767 O O . TYR A 1 96 ? -2.463 -1.681 9.000 1.00 97.38 96 TYR A O 1
ATOM 775 N N . ARG A 1 97 ? -2.412 0.497 9.567 1.00 97.50 97 ARG A N 1
ATOM 776 C CA . ARG A 1 97 ? -3.759 0.562 10.145 1.00 97.50 97 ARG A CA 1
ATOM 777 C C . ARG A 1 97 ? -4.578 1.557 9.346 1.00 97.50 97 ARG A C 1
ATOM 779 O O . ARG A 1 97 ? -4.168 2.706 9.193 1.00 97.50 97 ARG A O 1
ATOM 786 N N . MET A 1 98 ? -5.725 1.102 8.860 1.00 97.06 98 MET A N 1
ATOM 787 C CA . MET A 1 98 ? -6.690 1.943 8.163 1.00 97.06 98 MET A CA 1
ATOM 788 C C . MET A 1 98 ? -7.876 2.226 9.082 1.00 97.06 98 MET A C 1
ATOM 790 O O . MET A 1 98 ? -8.471 1.298 9.628 1.00 97.06 98 MET A O 1
ATOM 794 N N . THR A 1 99 ? -8.252 3.492 9.239 1.00 96.00 99 THR A N 1
ATOM 795 C CA . THR A 1 99 ? -9.455 3.883 9.991 1.00 96.00 99 THR A CA 1
ATOM 796 C C . THR A 1 99 ? -10.236 4.954 9.247 1.00 96.00 99 THR A C 1
ATOM 798 O O . THR A 1 99 ? -9.658 5.753 8.517 1.00 96.00 99 THR A O 1
ATOM 801 N N . ALA A 1 100 ? -11.545 5.024 9.465 1.00 95.00 100 ALA A N 1
ATOM 802 C CA . ALA A 1 100 ? -12.320 6.196 9.080 1.00 95.00 100 ALA A CA 1
ATOM 803 C C . ALA A 1 100 ? -12.093 7.316 10.111 1.00 95.00 100 ALA A C 1
ATOM 805 O O . ALA A 1 100 ? -12.234 7.088 11.313 1.00 95.00 100 ALA A O 1
ATOM 806 N N . ASP A 1 101 ? -11.712 8.506 9.649 1.00 93.50 101 ASP A N 1
ATOM 807 C CA . ASP A 1 101 ? -11.591 9.716 10.461 1.00 93.50 101 ASP A CA 1
ATOM 808 C C . ASP A 1 101 ? -12.794 10.619 10.194 1.00 93.50 101 ASP A C 1
ATOM 810 O O . ASP A 1 101 ? -12.916 11.246 9.143 1.00 93.50 101 ASP A O 1
ATOM 814 N N . GLU A 1 102 ? -13.713 10.660 11.154 1.00 89.19 102 GLU A N 1
ATOM 815 C CA . GLU A 1 102 ? -14.949 11.433 11.046 1.00 89.19 102 GLU A CA 1
ATOM 816 C C . GLU A 1 102 ? -14.729 12.938 11.111 1.00 89.19 102 GLU A C 1
ATOM 818 O O . GLU A 1 102 ? -15.479 13.691 10.491 1.00 89.19 102 GLU A O 1
ATOM 823 N N . LYS A 1 103 ? -13.720 13.382 11.867 1.00 90.94 103 LYS A N 1
ATOM 824 C CA . LYS A 1 103 ? -13.461 14.814 12.046 1.00 90.94 103 LYS A CA 1
ATOM 825 C C . LYS A 1 103 ? -12.962 15.423 10.747 1.00 90.94 103 LYS A C 1
ATOM 827 O O . LYS A 1 103 ? -13.395 16.509 10.378 1.00 90.94 103 LYS A O 1
ATOM 832 N N . GLU A 1 104 ? -12.104 14.681 10.058 1.00 92.44 104 GLU A N 1
ATOM 833 C CA . GLU A 1 104 ? -11.536 15.067 8.766 1.00 92.44 104 GLU A CA 1
ATOM 834 C C . GLU A 1 104 ? -12.383 14.582 7.574 1.00 92.44 104 GLU A C 1
ATOM 836 O O . GLU A 1 104 ? -12.080 14.903 6.428 1.00 92.44 104 GLU A O 1
ATOM 841 N N . ASN A 1 105 ? -13.448 13.808 7.827 1.00 91.06 105 ASN A N 1
ATOM 842 C CA . ASN A 1 105 ? -14.272 13.137 6.817 1.00 91.06 105 ASN A CA 1
ATOM 843 C C . ASN A 1 105 ? -13.423 12.387 5.762 1.00 91.06 105 ASN A C 1
ATOM 845 O O . ASN A 1 105 ? -13.611 12.554 4.555 1.00 91.06 105 ASN A O 1
ATOM 849 N N . ALA A 1 106 ? -12.462 11.579 6.226 1.00 93.50 106 ALA A N 1
ATOM 850 C CA . ALA A 1 106 ? -11.432 10.950 5.396 1.00 93.50 106 ALA A CA 1
ATOM 851 C C . ALA A 1 106 ? -11.096 9.512 5.836 1.00 93.50 106 ALA A C 1
ATOM 853 O O . ALA A 1 106 ? -11.454 9.072 6.927 1.00 93.50 106 ALA A O 1
ATOM 854 N N . VAL A 1 107 ? -10.361 8.773 4.997 1.00 93.75 107 VAL A N 1
ATOM 855 C CA . VAL A 1 107 ? -9.692 7.525 5.404 1.00 93.75 107 VAL A CA 1
ATOM 856 C C . VAL A 1 107 ? -8.292 7.866 5.901 1.00 93.75 107 VAL A C 1
ATOM 858 O O . VAL A 1 107 ? -7.482 8.430 5.166 1.00 93.75 107 VAL A O 1
ATOM 861 N N . LYS A 1 108 ? -7.998 7.508 7.148 1.00 95.50 108 LYS A N 1
ATOM 862 C CA . LYS A 1 108 ? -6.688 7.677 7.769 1.00 95.50 108 LYS A CA 1
ATOM 863 C C . LYS A 1 108 ? -5.864 6.405 7.600 1.00 95.50 108 LYS A C 1
ATOM 865 O O . LYS A 1 108 ? -6.324 5.314 7.933 1.00 95.50 108 LYS A O 1
ATOM 870 N N . LEU A 1 109 ? -4.625 6.576 7.145 1.00 97.38 109 LEU A N 1
ATOM 871 C CA . LEU A 1 109 ? -3.595 5.542 7.126 1.00 97.38 109 LEU A CA 1
ATOM 872 C C . LEU A 1 109 ? -2.538 5.856 8.186 1.00 97.38 109 LEU A C 1
ATOM 874 O O . LEU A 1 109 ? -1.906 6.912 8.160 1.00 97.38 109 LEU A O 1
ATOM 878 N N . GLU A 1 110 ? -2.310 4.912 9.088 1.00 97.44 110 GLU A N 1
ATOM 879 C CA . GLU A 1 110 ? -1.186 4.929 10.020 1.00 97.44 110 GLU A CA 1
ATOM 880 C C . GLU A 1 110 ? -0.190 3.839 9.642 1.00 97.44 110 GLU A C 1
ATOM 882 O O . GLU A 1 110 ? -0.568 2.690 9.409 1.00 97.44 110 GLU A O 1
ATOM 887 N N . ILE A 1 111 ? 1.088 4.209 9.578 1.00 96.50 111 ILE A N 1
ATOM 888 C CA . ILE A 1 111 ? 2.174 3.335 9.137 1.00 96.50 111 ILE A CA 1
ATOM 889 C C . ILE A 1 111 ? 3.108 3.079 10.315 1.00 96.50 111 ILE A C 1
ATOM 891 O O . ILE A 1 111 ? 3.726 4.005 10.838 1.00 96.50 111 ILE A O 1
ATOM 895 N N . PHE A 1 112 ? 3.243 1.815 10.698 1.00 94.50 112 PHE A N 1
ATOM 896 C CA . PHE A 1 112 ? 4.149 1.371 11.748 1.00 94.50 112 PHE A CA 1
ATOM 897 C C . PHE A 1 112 ? 5.374 0.697 11.128 1.00 94.50 112 PHE A C 1
ATOM 899 O O . PHE A 1 112 ? 5.259 -0.163 10.246 1.00 94.50 112 PHE A O 1
ATOM 906 N N . ASN A 1 113 ? 6.553 1.084 11.612 1.00 92.19 113 ASN A N 1
ATOM 907 C CA . ASN A 1 113 ? 7.804 0.399 11.302 1.00 92.19 113 ASN A CA 1
ATOM 908 C C . ASN A 1 113 ? 7.914 -0.872 12.150 1.00 92.19 113 ASN A C 1
ATOM 910 O O . ASN A 1 113 ? 7.492 -0.888 13.308 1.00 92.19 113 ASN A O 1
ATOM 914 N N . LEU A 1 114 ? 8.496 -1.925 11.578 1.00 87.75 114 LEU A N 1
ATOM 915 C CA . LEU A 1 114 ? 8.860 -3.114 12.342 1.00 87.75 114 LEU A CA 1
ATOM 916 C C . LEU A 1 114 ? 10.217 -2.882 13.030 1.00 87.75 114 LEU A C 1
ATOM 918 O O . LEU A 1 114 ? 11.064 -2.210 12.443 1.00 87.75 114 LEU A O 1
ATOM 922 N N . PRO A 1 115 ? 10.449 -3.419 14.244 1.00 81.69 115 PRO A N 1
ATOM 923 C CA . PRO A 1 115 ? 11.685 -3.175 14.996 1.00 81.69 115 PRO A CA 1
ATOM 924 C C . PRO A 1 115 ? 12.969 -3.556 14.246 1.00 81.69 115 PRO A C 1
ATOM 926 O O . PRO A 1 115 ? 13.962 -2.842 14.343 1.00 81.69 115 PRO A O 1
ATOM 929 N N . ASP A 1 116 ? 12.922 -4.641 13.469 1.00 73.25 116 ASP A N 1
ATOM 930 C CA . ASP A 1 116 ? 14.061 -5.169 12.705 1.00 73.25 116 ASP A CA 1
ATOM 931 C C . ASP A 1 116 ? 14.075 -4.702 11.242 1.00 73.25 116 ASP A C 1
ATOM 933 O O . ASP A 1 116 ? 14.833 -5.224 10.418 1.00 73.25 116 ASP A O 1
ATOM 937 N N . ASP A 1 117 ? 13.229 -3.729 10.889 1.00 67.81 117 ASP A N 1
ATOM 938 C CA . ASP A 1 117 ? 13.300 -3.097 9.580 1.00 67.81 117 ASP A CA 1
ATOM 939 C C . ASP A 1 117 ? 14.634 -2.349 9.510 1.00 67.81 117 ASP A C 1
ATOM 941 O O . ASP A 1 117 ? 14.831 -1.315 10.151 1.00 67.81 117 ASP A O 1
ATOM 945 N N . LYS A 1 118 ? 15.598 -2.922 8.779 1.00 60.94 118 LYS A N 1
ATOM 946 C CA . LYS A 1 118 ? 16.870 -2.254 8.501 1.00 60.94 118 LYS A CA 1
ATOM 947 C C . LYS A 1 118 ? 16.499 -0.911 7.890 1.00 60.94 118 LYS A C 1
ATOM 949 O O . LYS A 1 118 ? 15.902 -0.897 6.823 1.00 60.94 118 LYS A O 1
ATOM 954 N N . ASN A 1 119 ? 16.797 0.196 8.568 1.00 47.31 119 ASN A N 1
ATOM 955 C CA . ASN A 1 119 ? 16.580 1.528 8.014 1.00 47.31 119 ASN A CA 1
ATOM 956 C C . ASN A 1 119 ? 17.363 1.622 6.699 1.00 47.31 119 ASN A C 1
ATOM 958 O O . ASN A 1 119 ? 18.578 1.802 6.712 1.00 47.31 119 ASN A O 1
ATOM 962 N N . ILE A 1 120 ? 16.679 1.437 5.570 1.00 49.41 120 ILE A N 1
ATOM 963 C CA . ILE A 1 120 ? 17.233 1.664 4.236 1.00 49.41 120 ILE A CA 1
ATOM 964 C C . ILE A 1 120 ? 16.791 3.059 3.788 1.00 49.41 120 ILE A C 1
ATOM 966 O O . ILE A 1 120 ? 16.066 3.199 2.808 1.00 49.41 120 ILE A O 1
ATOM 970 N N . PHE A 1 121 ? 17.166 4.076 4.568 1.00 43.47 121 PHE A N 1
ATOM 971 C CA . PHE A 1 121 ? 17.172 5.484 4.166 1.00 43.47 121 PHE A CA 1
ATOM 972 C C . PHE A 1 121 ? 18.383 6.164 4.796 1.00 43.47 121 PHE A C 1
ATOM 974 O O . PHE A 1 121 ? 18.525 6.056 6.035 1.00 43.47 121 PHE A O 1
#

Sequence (121 aa):
MAQPHVLSPQLKADFDRFISWFGGEWNNNEQVWQQSVDAKAAAAKDADKNKPAAEKITHTHHIFAPVLAPNIGTHIYYVQQSLDGDLSKSYRQRLYRMTADEKENAVKLEIFNLPDDKNIF

Foldseek 3Di:
DDDPQDQDPVLVVVLVVCLVPPADKDKCVVVQVVLVVVQVVCVVPPNDPPDPRDDRDWIKIKGFHADDDVVVHPSKTWIWMAGPNDSVRTLDIWIWDWDQDRVVRDIDIDIGHDPPNPPPD

Radius of gyration: 20.32 Å; chains: 1; bounding box: 44×31×61 Å

Secondary structure (DSSP, 8-state):
--------HHHHHHHHHHHHHHSEEEE-HHHHHHHHHHHHHHHTTT--TTSPPPP-PPPEEEEEEEEEETTTEEEEEEEEEEETT-TTSEEEEEEEEEEEETTTTEEEEEEEE-TT-----

pLDDT: mean 86.11, std 15.0, range [37.41, 97.94]